Protein AF-A0A520BBH0-F1 (afdb_monomer_lite)

Secondary structure (DSSP, 8-state):
-HHHHHHHHHHHHHHTT--------EEEEEEEE-TTSSS--SEEEEEEEETTTTEEEEEEEE--SSEEEEEEEESS-EEEEEEEEPGGG-EEEEEEEE-SEEEEEEE-TT--EEEE-

Structure (mmCIF, N/CA/C/O backbone):
data_AF-A0A520BBH0-F1
#
_entry.id   AF-A0A520BBH0-F1
#
loop_
_atom_site.group_PDB
_atom_site.id
_atom_site.type_symbol
_atom_site.label_atom_id
_atom_site.label_alt_id
_atom_site.label_comp_id
_atom_site.label_asym_id
_atom_site.label_entity_id
_atom_site.label_seq_id
_atom_site.pdbx_PDB_ins_code
_atom_site.Cartn_x
_atom_site.Cartn_y
_atom_site.Cartn_z
_atom_site.occupancy
_atom_site.B_iso_or_equiv
_atom_site.auth_seq_id
_atom_site.auth_comp_id
_atom_site.auth_asym_id
_atom_site.auth_atom_id
_atom_site.pdbx_PDB_model_num
ATOM 1 N N . MET A 1 1 ? 43.631 -16.367 -43.375 1.00 53.22 1 MET A N 1
ATOM 2 C CA . MET A 1 1 ? 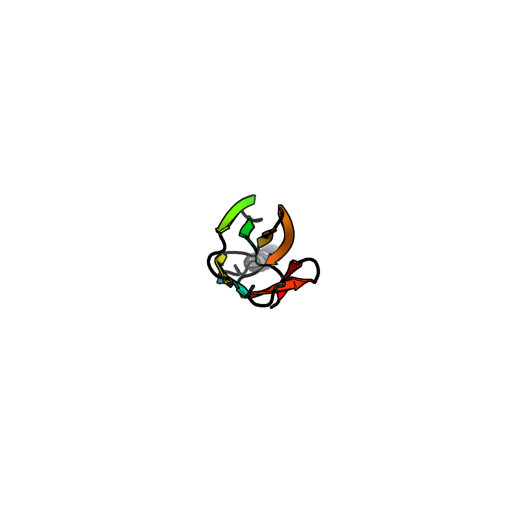42.667 -15.239 -43.377 1.00 53.22 1 MET A CA 1
ATOM 3 C C . MET A 1 1 ? 41.199 -15.639 -43.180 1.00 53.22 1 MET A C 1
ATOM 5 O O . MET A 1 1 ? 40.530 -14.959 -42.421 1.00 53.22 1 MET A O 1
ATOM 9 N N . LYS A 1 2 ? 40.685 -16.740 -43.759 1.00 53.56 2 LYS A N 1
ATOM 10 C CA . LYS A 1 2 ? 39.252 -17.119 -43.651 1.00 53.56 2 LYS A CA 1
ATOM 11 C C . LYS A 1 2 ? 38.734 -17.474 -42.236 1.00 53.56 2 LYS A C 1
ATOM 13 O O . LYS A 1 2 ? 37.553 -17.296 -41.978 1.00 53.56 2 LYS A O 1
ATOM 18 N N . LYS A 1 3 ? 39.592 -17.936 -41.314 1.00 55.28 3 LYS A N 1
ATOM 19 C CA . LYS A 1 3 ? 39.186 -18.363 -39.953 1.00 55.28 3 LYS A CA 1
ATOM 20 C C . LYS A 1 3 ? 38.837 -17.198 -39.010 1.00 55.28 3 LYS A C 1
ATOM 22 O O . LYS A 1 3 ? 37.972 -17.349 -38.158 1.00 55.28 3 LYS A O 1
ATOM 27 N N . TYR A 1 4 ? 39.461 -16.033 -39.193 1.00 57.69 4 TYR A N 1
ATOM 28 C CA . TYR A 1 4 ? 39.227 -14.855 -38.346 1.00 57.69 4 TYR A CA 1
ATOM 29 C C . TYR A 1 4 ? 37.924 -14.119 -38.692 1.00 57.69 4 TYR A C 1
ATOM 31 O O . TYR A 1 4 ? 37.315 -13.517 -37.815 1.00 57.69 4 TYR A O 1
ATOM 39 N N . LEU A 1 5 ? 37.454 -14.231 -39.941 1.00 56.84 5 LEU A N 1
ATOM 40 C CA . LEU A 1 5 ? 36.170 -13.664 -40.375 1.00 56.84 5 LEU A CA 1
ATOM 41 C C . LEU A 1 5 ? 34.974 -14.318 -39.669 1.00 56.84 5 LEU A C 1
ATOM 43 O O . LEU A 1 5 ? 34.014 -13.637 -39.326 1.00 56.84 5 LEU A O 1
ATOM 47 N N . PHE A 1 6 ? 35.054 -15.626 -39.411 1.00 57.84 6 PHE A N 1
ATOM 48 C CA . PHE A 1 6 ? 33.993 -16.363 -38.720 1.00 57.84 6 PHE A CA 1
ATOM 49 C C . PHE A 1 6 ? 33.864 -15.941 -37.251 1.00 57.84 6 PHE A C 1
ATOM 51 O O . PHE A 1 6 ? 32.759 -15.755 -36.752 1.00 57.84 6 PHE A O 1
ATOM 58 N N . ILE A 1 7 ? 34.998 -15.723 -36.580 1.00 61.16 7 ILE A N 1
ATOM 59 C CA . ILE A 1 7 ? 35.044 -15.267 -35.184 1.00 61.16 7 ILE A CA 1
ATOM 60 C C . ILE A 1 7 ? 34.472 -13.846 -35.066 1.00 61.16 7 ILE A C 1
ATOM 62 O O . ILE A 1 7 ? 33.714 -13.564 -34.142 1.00 61.16 7 ILE A O 1
ATOM 66 N N . PHE A 1 8 ? 34.766 -12.975 -36.037 1.00 57.94 8 PHE A N 1
ATOM 67 C CA . PHE A 1 8 ? 34.242 -11.608 -36.064 1.00 57.94 8 PHE A CA 1
ATOM 68 C C . PHE A 1 8 ? 32.719 -11.563 -36.285 1.00 57.94 8 PHE A C 1
ATOM 70 O O . PHE A 1 8 ? 32.023 -10.798 -35.621 1.00 57.94 8 PHE A O 1
ATOM 77 N N . GLY A 1 9 ? 32.185 -12.425 -37.160 1.00 60.00 9 GLY A N 1
ATOM 78 C CA . GLY A 1 9 ? 30.738 -12.542 -37.389 1.00 60.00 9 GLY A CA 1
ATOM 79 C C . GLY A 1 9 ? 29.969 -13.041 -36.161 1.00 60.00 9 GLY A C 1
ATOM 80 O O . GLY A 1 9 ? 28.899 -12.523 -35.848 1.00 60.00 9 GLY A O 1
ATOM 81 N N . VAL A 1 10 ? 30.544 -13.992 -35.419 1.00 60.88 10 VAL A N 1
ATOM 82 C CA . VAL A 1 10 ? 29.958 -14.503 -34.170 1.00 60.88 10 VAL A CA 1
ATOM 83 C C . VAL A 1 10 ? 30.002 -13.440 -33.064 1.00 60.88 10 VAL A C 1
ATOM 85 O O . VAL A 1 10 ? 28.996 -13.223 -32.394 1.00 60.88 10 VAL A O 1
ATOM 88 N N . LEU A 1 11 ? 31.103 -12.695 -32.918 1.00 58.69 11 LEU A N 1
ATOM 89 C CA . LEU A 1 11 ? 31.200 -11.591 -31.950 1.00 58.69 11 LEU A CA 1
ATOM 90 C C . LEU A 1 11 ? 30.163 -10.485 -32.201 1.00 58.69 11 LEU A C 1
ATOM 92 O O . LEU A 1 11 ? 29.559 -10.010 -31.245 1.00 58.69 11 LEU A O 1
ATOM 96 N N . LEU A 1 12 ? 29.892 -10.132 -33.464 1.00 57.28 12 LEU A N 1
ATOM 97 C CA . LEU A 1 12 ? 28.865 -9.143 -33.830 1.00 57.28 12 LEU A CA 1
ATOM 98 C C . LEU A 1 12 ? 27.433 -9.609 -33.517 1.00 57.28 12 LEU A C 1
ATOM 100 O O . LEU A 1 12 ? 26.584 -8.784 -33.180 1.00 57.28 12 LEU A O 1
ATOM 104 N N . SER A 1 13 ? 27.158 -10.917 -33.572 1.00 57.94 13 SER A N 1
ATOM 105 C CA . SER A 1 13 ? 25.831 -11.451 -33.226 1.00 57.94 13 SER A CA 1
ATOM 106 C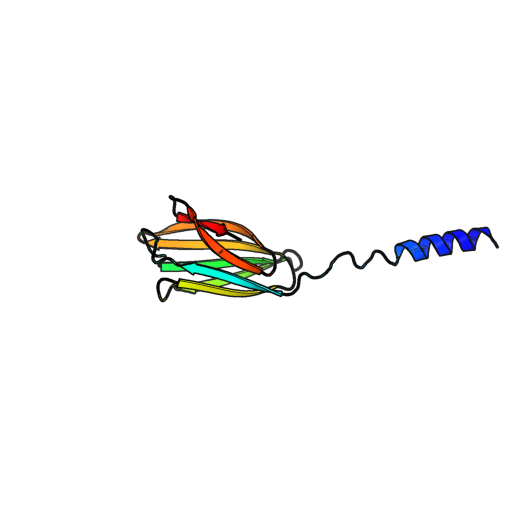 C . SER A 1 13 ? 25.483 -11.340 -31.734 1.00 57.94 13 SER A C 1
ATOM 108 O O . SER A 1 13 ? 24.302 -11.280 -31.397 1.00 57.94 13 SER A O 1
ATOM 110 N N . PHE A 1 14 ? 26.478 -11.205 -30.848 1.00 55.38 14 PHE A N 1
ATOM 111 C CA . PHE A 1 14 ? 26.255 -10.981 -29.412 1.00 55.38 14 PHE A CA 1
ATOM 112 C C . PHE A 1 14 ? 26.032 -9.507 -29.037 1.00 55.38 14 PHE A C 1
ATOM 114 O O . PHE A 1 14 ? 25.515 -9.230 -27.958 1.00 55.38 14 PHE A O 1
ATOM 121 N N . ILE A 1 15 ? 26.369 -8.552 -29.913 1.00 55.62 15 ILE A N 1
ATOM 122 C CA . ILE A 1 15 ? 26.231 -7.110 -29.617 1.00 55.62 15 ILE A CA 1
ATOM 123 C C . ILE A 1 15 ? 24.760 -6.661 -29.696 1.00 55.62 15 ILE A C 1
ATOM 125 O O . ILE A 1 15 ? 24.363 -5.700 -29.044 1.00 55.62 15 ILE A O 1
ATOM 129 N N . ASN A 1 16 ? 23.913 -7.398 -30.422 1.00 49.88 16 ASN A N 1
ATOM 130 C CA . ASN A 1 16 ? 22.491 -7.070 -30.583 1.00 49.88 16 ASN A CA 1
ATOM 131 C C . ASN A 1 16 ? 21.579 -7.557 -29.440 1.00 49.88 16 ASN A C 1
ATOM 133 O O . ASN A 1 16 ? 20.370 -7.350 -29.501 1.00 49.88 16 ASN A O 1
ATOM 137 N N . LEU A 1 17 ? 22.122 -8.172 -28.383 1.00 49.25 17 LEU A N 1
ATOM 138 C CA . LEU A 1 17 ? 21.339 -8.689 -27.248 1.00 49.25 17 LEU A CA 1
ATOM 139 C C . LEU A 1 17 ? 21.382 -7.802 -25.990 1.00 49.25 17 LEU A C 1
ATOM 141 O O . LEU A 1 17 ? 20.937 -8.223 -24.927 1.00 49.25 17 LEU A O 1
ATOM 145 N N . ALA A 1 18 ? 21.856 -6.557 -26.099 1.00 50.16 18 ALA A N 1
ATOM 146 C CA . ALA A 1 18 ? 21.915 -5.619 -24.972 1.00 50.16 18 ALA A CA 1
ATOM 147 C C . ALA A 1 18 ? 20.632 -4.781 -24.748 1.00 50.16 18 ALA A C 1
ATOM 149 O O . ALA A 1 18 ? 20.611 -3.945 -23.852 1.00 50.16 18 ALA A O 1
ATOM 150 N N . ASN A 1 19 ? 19.54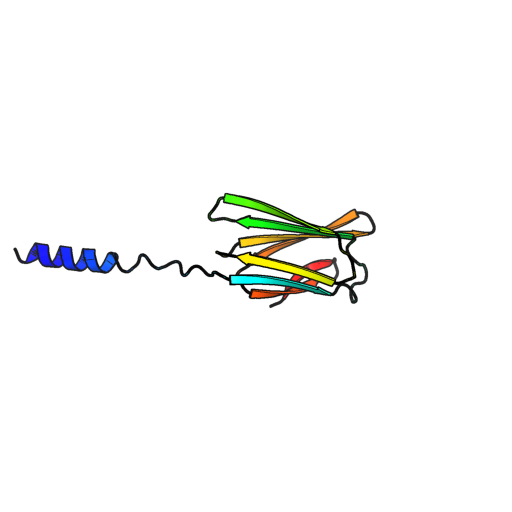6 -5.014 -25.498 1.00 46.47 19 ASN A N 1
ATOM 151 C CA . ASN A 1 19 ? 18.254 -4.321 -25.320 1.00 46.47 19 ASN A CA 1
ATOM 152 C C . ASN A 1 19 ? 17.220 -5.151 -24.529 1.00 46.47 19 ASN A C 1
ATOM 154 O O . ASN A 1 19 ? 16.023 -5.082 -24.792 1.00 46.47 19 ASN A O 1
ATOM 158 N N . ALA A 1 20 ? 17.657 -5.971 -23.568 1.00 48.38 20 ALA A N 1
ATOM 159 C CA . ALA A 1 20 ? 16.759 -6.844 -22.799 1.00 48.38 20 ALA A CA 1
ATOM 160 C C . ALA A 1 20 ? 15.957 -6.127 -21.689 1.00 48.38 20 ALA A C 1
ATOM 162 O O . ALA A 1 20 ? 15.083 -6.736 -21.078 1.00 48.38 20 ALA A O 1
ATOM 163 N N . GLN A 1 21 ? 16.211 -4.843 -21.426 1.00 49.44 21 GLN A N 1
ATOM 164 C CA . GLN A 1 21 ? 15.384 -4.030 -20.533 1.00 49.44 21 GLN A CA 1
ATOM 165 C C . GLN A 1 21 ? 14.576 -3.035 -21.360 1.00 49.44 21 GLN A C 1
ATOM 167 O O . GLN A 1 21 ? 14.969 -1.887 -21.545 1.00 49.44 21 GLN A O 1
ATOM 172 N N . ASN A 1 22 ? 13.411 -3.469 -21.839 1.00 50.81 22 ASN A N 1
ATOM 173 C CA . ASN A 1 22 ? 12.355 -2.511 -22.136 1.00 50.81 22 ASN A CA 1
ATOM 174 C C . ASN A 1 22 ? 12.002 -1.843 -20.806 1.00 50.81 22 ASN A C 1
ATOM 176 O O . ASN A 1 22 ? 11.377 -2.472 -19.951 1.00 50.81 22 ASN A O 1
ATOM 180 N N . ALA A 1 23 ? 12.460 -0.607 -20.604 1.00 55.38 23 ALA A N 1
ATOM 181 C CA . ALA A 1 23 ? 12.038 0.204 -19.476 1.00 55.38 23 ALA A CA 1
ATOM 182 C C . ALA A 1 23 ? 10.508 0.261 -19.516 1.00 55.38 23 ALA A C 1
ATOM 184 O O . ALA A 1 23 ? 9.924 0.841 -20.434 1.00 55.38 23 ALA A O 1
ATOM 185 N N . ILE A 1 24 ? 9.855 -0.404 -18.561 1.00 60.25 24 ILE A N 1
ATOM 186 C CA . ILE A 1 24 ? 8.411 -0.302 -18.371 1.00 60.25 24 ILE A CA 1
ATOM 187 C C . ILE A 1 24 ? 8.216 1.059 -17.709 1.00 60.25 24 ILE A C 1
ATOM 189 O O . ILE A 1 24 ? 8.092 1.166 -16.493 1.00 60.25 24 ILE A O 1
ATOM 193 N N . ALA A 1 25 ? 8.342 2.108 -18.517 1.00 68.44 25 ALA A N 1
ATOM 194 C CA . ALA A 1 25 ? 8.159 3.480 -18.104 1.00 68.44 25 ALA A CA 1
ATOM 195 C C . ALA A 1 25 ? 6.676 3.818 -18.238 1.00 68.44 25 ALA A C 1
ATOM 197 O O . ALA A 1 25 ? 6.072 3.615 -19.293 1.00 68.44 25 ALA A O 1
ATOM 198 N N . GLY A 1 26 ? 6.076 4.319 -17.167 1.00 85.19 26 GLY A N 1
ATOM 199 C CA . GLY A 1 26 ? 4.688 4.744 -17.180 1.00 85.19 26 GLY A CA 1
ATOM 200 C C . GLY A 1 26 ? 4.163 5.097 -15.800 1.00 85.19 26 GLY A C 1
ATOM 201 O O . GLY A 1 26 ? 4.865 5.046 -14.792 1.00 85.19 26 GLY A O 1
ATOM 202 N N . LYS A 1 27 ? 2.874 5.415 -15.754 1.00 89.06 27 LYS A N 1
ATOM 203 C CA . LYS A 1 27 ? 2.216 5.897 -14.547 1.00 89.06 27 LYS A CA 1
ATOM 204 C C . LYS A 1 27 ? 1.629 4.752 -13.727 1.00 89.06 27 LYS A C 1
ATOM 206 O O . LYS A 1 27 ? 0.861 3.941 -14.243 1.00 89.06 27 LYS A O 1
ATOM 211 N N . LEU A 1 28 ? 1.947 4.721 -12.439 1.00 90.19 28 LEU A N 1
ATOM 212 C CA . LEU A 1 28 ? 1.226 3.952 -11.433 1.00 90.19 28 LEU A CA 1
ATOM 213 C C . LEU A 1 28 ? 0.064 4.786 -10.898 1.00 90.19 28 LEU A C 1
ATOM 215 O O . LEU A 1 28 ? 0.264 5.922 -10.468 1.00 90.19 28 LEU A O 1
ATOM 219 N N . VAL A 1 29 ? -1.130 4.202 -10.892 1.00 90.75 29 VAL A N 1
ATOM 220 C CA . VAL A 1 29 ? -2.321 4.749 -10.241 1.00 90.75 29 VAL A CA 1
ATOM 221 C C . VAL A 1 29 ? -2.879 3.686 -9.306 1.00 90.75 29 VAL A C 1
ATOM 223 O O . VAL A 1 29 ? -3.207 2.589 -9.752 1.00 90.75 29 VAL A O 1
ATOM 226 N N . LEU A 1 30 ? -2.993 4.018 -8.025 1.00 91.25 30 LEU A N 1
ATOM 227 C CA . LEU A 1 30 ? -3.615 3.177 -7.010 1.00 91.25 30 LEU A CA 1
ATOM 228 C C . LEU A 1 30 ? -4.853 3.878 -6.480 1.00 91.25 30 LEU A C 1
ATOM 230 O O . LEU A 1 30 ? -4.777 5.047 -6.095 1.00 91.25 30 LEU A O 1
ATOM 234 N N . LYS A 1 31 ? -5.971 3.160 -6.430 1.00 91.50 31 LYS A N 1
ATOM 235 C CA . LYS A 1 31 ? -7.234 3.692 -5.923 1.00 91.50 31 LYS A CA 1
ATOM 236 C C . LYS A 1 31 ? -7.852 2.772 -4.898 1.00 91.50 31 LYS A C 1
ATOM 238 O O . LYS A 1 31 ? -7.704 1.563 -4.975 1.00 91.50 31 LYS A O 1
ATOM 243 N N . SER A 1 32 ? -8.551 3.355 -3.939 1.00 90.06 32 SER A N 1
ATOM 244 C CA . SER A 1 32 ? -9.405 2.616 -3.020 1.00 90.06 32 SER A CA 1
ATOM 245 C C . SER A 1 32 ? -10.597 3.470 -2.637 1.00 90.06 32 SER A C 1
ATOM 247 O O . SER A 1 32 ? -10.439 4.663 -2.379 1.00 90.06 32 SER A O 1
ATOM 249 N N . ASP A 1 33 ? -11.762 2.844 -2.527 1.00 88.38 33 ASP A N 1
ATOM 250 C CA . ASP A 1 33 ? -12.903 3.418 -1.824 1.00 88.38 33 ASP A CA 1
ATOM 251 C C . ASP A 1 33 ? -13.045 2.726 -0.462 1.00 88.38 33 ASP A C 1
ATOM 253 O O . ASP A 1 33 ? -13.136 1.503 -0.373 1.00 88.38 33 ASP A O 1
ATOM 257 N N . PHE A 1 34 ? -13.004 3.511 0.609 1.00 87.56 34 PHE A N 1
ATOM 258 C CA . PHE A 1 34 ? -13.166 3.052 1.985 1.00 87.56 34 PHE A CA 1
ATOM 259 C C . PHE A 1 34 ? -14.621 3.129 2.457 1.00 87.56 34 PHE A C 1
ATOM 261 O O . PHE A 1 34 ? -14.907 2.743 3.588 1.00 87.56 34 PHE A O 1
ATOM 268 N N . SER A 1 35 ? -15.542 3.635 1.630 1.00 86.06 35 SER A N 1
ATOM 269 C CA . SER A 1 35 ? -16.959 3.801 1.976 1.00 86.06 35 SER A CA 1
ATOM 270 C C . SER A 1 35 ? -17.636 2.484 2.364 1.00 86.06 35 SER A C 1
ATOM 272 O O . SER A 1 35 ? -18.499 2.470 3.240 1.00 86.06 35 SER A O 1
ATOM 274 N N . SER A 1 36 ? -17.209 1.374 1.760 1.00 82.94 36 SER A N 1
ATOM 275 C CA . SER A 1 36 ? -17.736 0.033 2.016 1.00 82.94 36 SER A CA 1
ATOM 276 C C . SER A 1 36 ? -17.024 -0.715 3.147 1.00 82.94 36 SER A C 1
ATOM 278 O O . SER A 1 36 ? -17.388 -1.853 3.440 1.00 82.94 36 SER A O 1
ATOM 280 N N . LEU A 1 37 ? -15.985 -0.133 3.758 1.00 86.44 37 LEU A N 1
ATOM 281 C CA . LEU A 1 37 ? -15.240 -0.784 4.833 1.00 86.44 37 LEU A CA 1
ATOM 282 C C . LEU A 1 37 ? -15.929 -0.583 6.189 1.00 86.44 37 LEU A C 1
ATOM 284 O O . LEU A 1 37 ? -16.485 0.484 6.450 1.00 86.44 37 LEU A O 1
ATOM 288 N N . PRO A 1 38 ? -15.834 -1.567 7.103 1.00 85.00 38 PRO A N 1
ATOM 289 C CA . PRO A 1 38 ? -16.399 -1.443 8.449 1.00 85.00 38 PRO A CA 1
ATOM 290 C C . PRO A 1 38 ? -15.729 -0.331 9.269 1.00 85.00 38 PRO A C 1
ATOM 292 O O . PRO A 1 38 ? -16.317 0.182 10.219 1.00 85.00 38 PRO A O 1
ATOM 295 N N . GLN A 1 39 ? -14.501 0.046 8.908 1.00 86.94 39 GLN A N 1
ATOM 296 C CA . GLN A 1 39 ? -13.796 1.184 9.476 1.00 86.94 39 GLN A CA 1
ATOM 297 C C . GLN A 1 39 ? -12.951 1.888 8.419 1.00 86.94 39 GLN A C 1
ATOM 299 O O . GLN A 1 39 ? -12.451 1.252 7.495 1.00 86.94 39 GLN A O 1
ATOM 304 N N . GLN A 1 40 ? -12.778 3.200 8.580 1.00 87.38 40 GLN A N 1
ATOM 305 C CA . GLN A 1 40 ? -11.955 4.016 7.690 1.00 87.38 40 GLN A CA 1
ATOM 306 C C . GLN A 1 40 ? -10.541 4.179 8.261 1.00 87.38 40 GLN A C 1
ATOM 308 O O . GLN A 1 40 ? -10.393 4.334 9.481 1.00 87.38 40 GLN A O 1
ATOM 313 N N . PRO A 1 41 ? -9.504 4.170 7.409 1.00 87.44 41 PRO A N 1
ATOM 314 C CA . PRO A 1 41 ? -8.155 4.461 7.853 1.00 87.44 41 PRO A CA 1
ATOM 315 C C . PRO A 1 41 ? -8.009 5.948 8.207 1.00 87.44 41 PRO A C 1
ATOM 317 O O . PRO A 1 41 ? -8.619 6.830 7.604 1.00 87.44 41 PRO A O 1
ATOM 320 N N . LEU A 1 42 ? -7.191 6.228 9.218 1.00 86.94 42 LEU A N 1
ATOM 321 C CA . LEU A 1 42 ? -6.833 7.576 9.665 1.00 86.94 42 LEU A CA 1
ATOM 322 C C . LEU A 1 42 ? -5.645 8.135 8.873 1.00 86.94 42 LEU A C 1
ATOM 324 O O . LEU A 1 42 ? -5.484 9.349 8.732 1.00 86.94 42 LEU A O 1
ATOM 328 N N . LYS A 1 43 ? -4.766 7.243 8.417 1.00 86.56 43 LYS A N 1
ATOM 329 C CA . LYS A 1 43 ? -3.511 7.576 7.753 1.00 86.56 43 LYS A CA 1
ATOM 330 C C . LYS A 1 43 ? -3.067 6.405 6.891 1.00 86.56 43 LYS A C 1
ATOM 332 O O . LYS A 1 43 ? -3.081 5.266 7.356 1.00 86.56 43 LYS A O 1
ATOM 337 N N . ASP A 1 44 ? -2.538 6.736 5.723 1.00 86.12 44 ASP A N 1
ATOM 338 C CA . ASP A 1 44 ? -2.009 5.772 4.771 1.00 86.12 44 ASP A CA 1
ATOM 339 C C . ASP A 1 44 ? -0.533 6.098 4.523 1.00 86.12 44 ASP A C 1
ATOM 341 O O . ASP A 1 44 ? -0.144 7.255 4.323 1.00 86.12 44 ASP A O 1
ATOM 345 N N . ILE A 1 45 ? 0.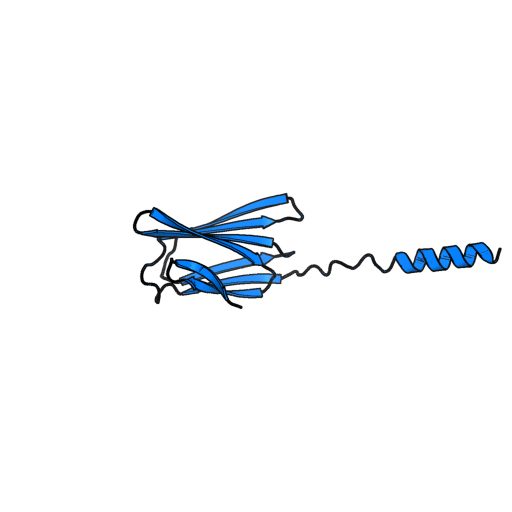326 5.086 4.566 1.00 85.44 45 ILE A N 1
ATOM 346 C CA . ILE A 1 45 ? 1.749 5.233 4.266 1.00 85.44 45 ILE A CA 1
ATOM 347 C C . ILE A 1 45 ? 2.099 4.313 3.110 1.00 85.44 45 ILE A C 1
ATOM 349 O O . ILE A 1 45 ? 1.828 3.117 3.129 1.00 85.44 45 ILE A O 1
ATOM 353 N N . ILE A 1 46 ? 2.756 4.890 2.114 1.00 85.44 46 ILE A N 1
ATOM 354 C CA . ILE A 1 46 ? 3.192 4.199 0.914 1.00 85.44 46 ILE A CA 1
ATOM 355 C C . ILE A 1 46 ? 4.711 4.193 0.933 1.00 85.44 46 ILE A C 1
ATOM 357 O O . ILE A 1 46 ? 5.365 5.225 0.787 1.00 85.44 46 ILE A O 1
ATOM 361 N N . LYS A 1 47 ? 5.297 3.018 1.119 1.00 86.31 47 LYS A N 1
ATOM 362 C CA . LYS A 1 47 ? 6.746 2.834 1.080 1.00 86.31 47 LYS A CA 1
ATOM 363 C C . LYS A 1 47 ? 7.096 2.180 -0.239 1.00 86.31 47 LYS A C 1
ATOM 365 O O . LYS A 1 47 ? 6.652 1.079 -0.537 1.00 86.31 47 LYS A O 1
ATOM 370 N N . SER A 1 48 ? 7.907 2.859 -1.028 1.00 81.44 48 SER A N 1
ATOM 371 C CA . SER A 1 48 ? 8.442 2.332 -2.277 1.00 81.44 48 SER A CA 1
ATOM 372 C C . SER A 1 48 ? 9.928 2.060 -2.114 1.00 81.44 48 SER A C 1
ATOM 374 O O . SER A 1 48 ? 10.665 2.906 -1.605 1.00 81.44 48 SER A O 1
ATOM 376 N N . TYR A 1 49 ? 10.360 0.877 -2.536 1.00 75.31 49 TYR A N 1
ATOM 377 C CA . TYR A 1 49 ? 11.769 0.528 -2.600 1.00 75.31 49 TYR A CA 1
ATOM 378 C C . TYR A 1 49 ? 12.157 0.275 -4.051 1.00 75.31 49 TYR A C 1
ATOM 380 O O . TYR A 1 49 ? 11.694 -0.686 -4.671 1.00 75.31 49 TYR A O 1
ATOM 388 N N . ASP A 1 50 ? 12.979 1.177 -4.575 1.00 66.88 50 ASP A N 1
ATOM 389 C CA . ASP A 1 50 ? 13.573 1.079 -5.899 1.00 66.88 50 ASP A CA 1
ATOM 390 C C . ASP A 1 50 ? 14.802 0.168 -5.807 1.00 66.88 50 ASP A C 1
ATOM 392 O O . ASP A 1 50 ? 15.770 0.467 -5.098 1.00 66.88 50 ASP A O 1
ATOM 396 N N . LEU A 1 51 ? 14.733 -0.968 -6.501 1.00 64.62 51 LEU A N 1
ATOM 397 C CA . LEU A 1 51 ? 15.794 -1.969 -6.496 1.00 64.62 51 LEU A CA 1
ATOM 398 C C . LEU A 1 51 ? 16.981 -1.582 -7.378 1.00 64.62 51 LEU A C 1
ATOM 400 O O . LEU A 1 51 ? 18.096 -1.991 -7.066 1.00 64.62 51 LEU A O 1
ATOM 404 N N . ALA A 1 52 ? 16.778 -0.804 -8.441 1.00 64.19 52 ALA A N 1
ATOM 405 C CA . ALA A 1 52 ? 17.867 -0.417 -9.330 1.00 64.19 52 ALA A CA 1
ATOM 406 C C . ALA A 1 52 ? 18.735 0.673 -8.709 1.00 64.19 52 ALA A C 1
ATOM 408 O O . ALA A 1 52 ? 19.954 0.671 -8.867 1.00 64.19 52 ALA A O 1
ATOM 409 N N . ARG A 1 53 ? 18.116 1.585 -7.954 1.00 64.38 53 ARG A N 1
ATOM 410 C CA . ARG A 1 53 ? 18.826 2.676 -7.270 1.00 64.38 53 ARG A CA 1
ATOM 411 C C . ARG A 1 53 ? 19.174 2.365 -5.818 1.00 64.38 53 ARG A C 1
ATOM 413 O O . ARG A 1 53 ? 19.768 3.214 -5.157 1.00 64.38 53 ARG A O 1
ATOM 420 N N . LEU A 1 54 ? 18.782 1.188 -5.313 1.00 65.62 54 LEU A N 1
ATOM 421 C CA . LEU A 1 54 ? 18.898 0.788 -3.901 1.00 65.62 54 LEU A CA 1
ATOM 422 C C . LEU A 1 54 ? 18.379 1.876 -2.945 1.00 65.62 54 LEU A C 1
ATOM 424 O O . LEU A 1 54 ? 18.923 2.099 -1.863 1.00 65.62 54 LEU A O 1
ATOM 428 N N . SER A 1 55 ? 17.329 2.584 -3.364 1.00 67.25 55 SER A N 1
ATOM 429 C CA . SER A 1 55 ? 16.838 3.778 -2.681 1.00 67.25 55 SER A CA 1
ATOM 430 C C . SER A 1 55 ? 15.404 3.571 -2.201 1.00 67.25 55 SER A C 1
ATOM 432 O O . SER A 1 55 ? 14.528 3.118 -2.940 1.00 67.25 55 SER A O 1
ATOM 434 N N . GLY A 1 56 ? 15.165 3.877 -0.926 1.00 70.81 56 GLY A N 1
ATOM 435 C CA . GLY A 1 56 ? 13.838 3.832 -0.322 1.00 70.81 56 GLY A CA 1
ATOM 436 C C . GLY A 1 56 ? 13.201 5.215 -0.329 1.00 70.81 56 GLY A C 1
ATOM 437 O O . GLY A 1 56 ? 13.793 6.170 0.169 1.00 70.81 56 GLY A O 1
ATOM 438 N N . LYS A 1 57 ? 11.976 5.324 -0.844 1.00 79.38 57 LYS A N 1
ATOM 439 C CA . LYS A 1 57 ? 11.159 6.538 -0.748 1.00 79.38 57 LYS A CA 1
ATOM 440 C C . LYS A 1 57 ? 9.859 6.219 -0.025 1.00 79.38 57 LYS A C 1
ATOM 442 O O . LYS A 1 57 ? 9.146 5.295 -0.411 1.00 79.38 57 LYS A O 1
ATOM 447 N N . THR A 1 58 ? 9.554 6.999 1.006 1.00 80.19 58 THR A N 1
ATOM 448 C CA . THR A 1 58 ? 8.299 6.897 1.756 1.00 80.19 58 THR A CA 1
ATOM 449 C C . THR A 1 58 ? 7.443 8.115 1.461 1.00 80.19 58 THR A C 1
ATOM 451 O O . THR A 1 58 ? 7.852 9.237 1.744 1.00 80.19 58 THR A O 1
ATOM 454 N N . ASP A 1 59 ? 6.257 7.875 0.922 1.00 77.50 59 ASP A N 1
ATOM 455 C CA . ASP A 1 59 ? 5.204 8.864 0.758 1.00 77.50 59 ASP A CA 1
ATOM 456 C C . ASP A 1 59 ? 4.168 8.638 1.874 1.00 77.50 59 ASP A C 1
ATOM 458 O O . ASP A 1 59 ? 3.861 7.507 2.251 1.00 77.50 59 ASP A O 1
ATOM 462 N N . THR A 1 60 ? 3.655 9.711 2.470 1.00 76.56 60 THR A N 1
ATOM 463 C CA . THR A 1 60 ? 2.635 9.635 3.526 1.00 76.56 60 THR A CA 1
ATOM 464 C C . THR A 1 60 ? 1.430 10.454 3.108 1.00 76.56 60 THR A C 1
ATOM 466 O O . THR A 1 60 ? 1.574 11.629 2.777 1.00 76.56 60 THR A O 1
ATOM 469 N N . ALA A 1 61 ? 0.250 9.847 3.175 1.00 72.50 61 ALA A N 1
ATOM 470 C CA . ALA A 1 61 ? -1.019 10.504 2.926 1.00 72.50 61 ALA A CA 1
ATOM 471 C C 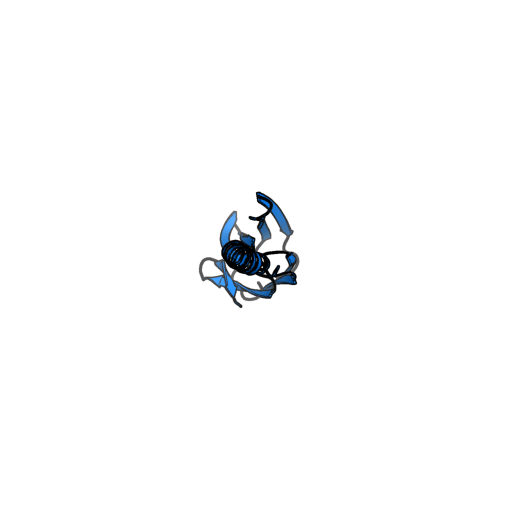. ALA A 1 61 ? -1.874 10.473 4.200 1.00 72.50 61 ALA A C 1
ATOM 473 O O . ALA A 1 61 ? -1.996 9.455 4.879 1.00 72.50 61 ALA A O 1
ATOM 474 N N . ILE A 1 62 ? -2.462 11.615 4.549 1.00 71.44 62 ILE A N 1
ATOM 475 C CA . ILE A 1 62 ? -3.509 11.669 5.573 1.00 71.44 62 ILE A CA 1
ATOM 476 C C . ILE A 1 62 ? -4.834 11.538 4.836 1.00 71.44 62 ILE A C 1
ATOM 478 O O . ILE A 1 62 ? -5.091 12.311 3.910 1.00 71.44 62 ILE A O 1
ATOM 482 N N . VAL A 1 63 ? -5.657 10.579 5.252 1.00 69.50 63 VAL A N 1
ATOM 483 C CA . VAL A 1 63 ? -6.940 10.301 4.608 1.00 69.50 63 VAL A CA 1
ATOM 484 C C . VAL A 1 63 ? -7.874 11.475 4.867 1.00 69.50 63 VAL A C 1
ATOM 486 O O . VAL A 1 63 ? -8.253 11.763 6.003 1.00 69.50 63 VAL A O 1
ATOM 489 N N . LYS A 1 64 ? -8.206 12.196 3.798 1.00 64.81 64 LYS A N 1
ATOM 490 C CA . LYS A 1 64 ? -9.203 13.263 3.795 1.00 64.81 64 LYS A CA 1
ATOM 491 C C . LYS A 1 64 ? -10.249 12.858 2.777 1.00 64.81 64 LYS A C 1
ATOM 493 O O . LYS A 1 64 ? -9.979 12.919 1.582 1.00 64.81 64 LYS A O 1
ATOM 498 N N . ASN A 1 65 ? -11.420 12.472 3.271 1.00 67.06 65 ASN A N 1
ATOM 499 C CA . ASN A 1 65 ? -12.504 11.845 2.513 1.00 67.06 65 ASN A CA 1
ATOM 500 C C . ASN A 1 65 ? -12.200 10.367 2.256 1.00 67.06 65 ASN A C 1
ATOM 502 O O . ASN A 1 65 ? -11.050 9.992 2.067 1.00 67.06 65 ASN A O 1
ATOM 506 N N . SER A 1 66 ? -13.232 9.529 2.301 1.00 80.69 66 SER A N 1
ATOM 507 C CA . SER A 1 66 ? -13.168 8.060 2.324 1.00 80.69 66 SER A CA 1
ATOM 508 C C . SER A 1 66 ? -12.616 7.416 1.042 1.00 80.69 66 SER A C 1
ATOM 510 O O . SER A 1 66 ? -12.943 6.278 0.747 1.00 80.69 66 SER A O 1
ATOM 512 N N . ILE A 1 67 ? -11.809 8.133 0.263 1.00 83.50 67 ILE A N 1
ATOM 513 C CA . ILE A 1 67 ? -11.239 7.715 -1.008 1.00 83.50 67 ILE A CA 1
ATOM 514 C C . ILE A 1 67 ? -9.728 7.912 -0.935 1.00 83.50 67 ILE A C 1
ATOM 516 O O . ILE A 1 67 ? -9.237 9.000 -0.633 1.00 83.50 67 ILE A O 1
ATOM 520 N N . PHE A 1 68 ? -8.995 6.868 -1.292 1.00 86.94 68 PHE A N 1
ATOM 521 C CA . PHE A 1 68 ? -7.561 6.918 -1.517 1.00 86.94 68 PHE A CA 1
ATOM 522 C C . PHE A 1 68 ? -7.278 6.969 -3.016 1.00 86.94 68 PHE A C 1
ATOM 524 O O . PHE A 1 68 ? -7.794 6.161 -3.787 1.00 86.94 68 PHE A O 1
ATOM 531 N N . ASN A 1 69 ? -6.443 7.922 -3.428 1.00 88.50 69 ASN A N 1
ATOM 532 C CA . ASN A 1 69 ? -5.893 7.990 -4.775 1.00 88.50 69 ASN A CA 1
ATOM 533 C C . ASN A 1 69 ? -4.411 8.348 -4.680 1.00 88.50 69 ASN A C 1
ATOM 535 O O . ASN A 1 69 ? -4.051 9.373 -4.100 1.00 88.50 69 ASN A O 1
ATOM 539 N N . TYR A 1 70 ? -3.564 7.518 -5.271 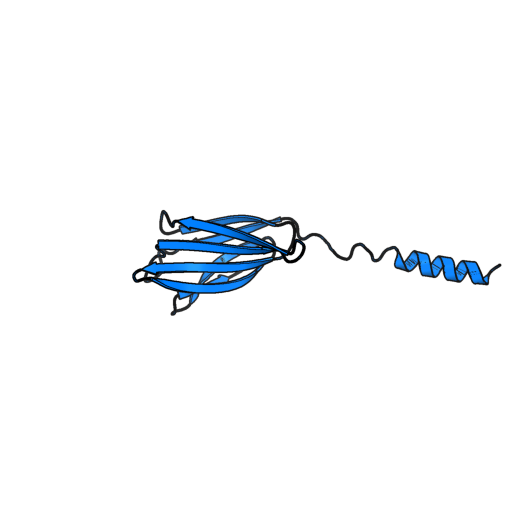1.00 87.75 70 TYR A N 1
ATOM 540 C CA . TYR A 1 70 ? -2.129 7.738 -5.342 1.00 87.75 70 TYR A CA 1
ATOM 541 C C . TYR A 1 70 ? -1.644 7.577 -6.772 1.00 87.75 70 TYR A C 1
ATOM 543 O O . TYR A 1 70 ? -1.985 6.612 -7.453 1.00 87.75 70 TYR A O 1
ATOM 551 N N . GLU A 1 71 ? -0.816 8.518 -7.212 1.00 89.81 71 GLU A N 1
ATOM 552 C CA . GLU A 1 71 ? -0.300 8.559 -8.571 1.00 89.81 71 GLU A CA 1
ATOM 553 C C . GLU A 1 71 ? 1.200 8.837 -8.555 1.00 89.81 71 GLU A C 1
ATOM 555 O O . GLU A 1 71 ? 1.661 9.766 -7.888 1.00 89.81 71 GLU A O 1
ATOM 560 N N . LYS A 1 72 ? 1.971 8.036 -9.294 1.00 87.56 72 LYS A N 1
ATOM 561 C CA . LYS A 1 72 ? 3.424 8.195 -9.391 1.00 87.56 72 LYS A CA 1
ATOM 562 C C . LYS A 1 72 ? 3.945 7.700 -10.732 1.00 87.56 72 LYS A C 1
ATOM 564 O O . LYS A 1 72 ? 3.548 6.641 -11.201 1.00 87.56 72 LYS A O 1
ATOM 569 N N . GLU A 1 73 ? 4.868 8.449 -11.321 1.00 88.94 73 GLU A N 1
ATOM 570 C CA . GLU A 1 73 ? 5.629 7.985 -12.482 1.00 88.94 73 GLU A CA 1
ATOM 571 C C . GLU A 1 73 ? 6.650 6.930 -12.052 1.00 88.94 73 GLU A C 1
ATOM 573 O O . GLU A 1 73 ? 7.399 7.128 -11.089 1.00 88.94 73 GLU A O 1
ATOM 578 N N . LEU A 1 74 ? 6.672 5.811 -12.768 1.00 85.88 74 LEU A N 1
ATOM 579 C CA . LEU A 1 74 ? 7.600 4.709 -12.574 1.00 85.88 74 LEU A CA 1
ATOM 580 C C . LEU A 1 74 ? 8.433 4.533 -13.839 1.00 85.88 74 LEU A C 1
ATOM 582 O O . LEU A 1 74 ? 7.893 4.363 -14.927 1.00 85.88 74 LEU A O 1
ATOM 586 N N . SER A 1 75 ? 9.754 4.552 -13.692 1.00 82.00 75 SER A N 1
ATOM 587 C CA . SER A 1 75 ? 10.690 4.174 -14.757 1.00 82.00 75 SER A CA 1
ATOM 588 C C . SER A 1 75 ? 10.913 2.663 -14.833 1.00 82.00 75 SER A C 1
ATOM 590 O O . SER A 1 75 ? 11.406 2.166 -15.843 1.00 82.00 75 SER A O 1
ATOM 592 N N . GLU A 1 76 ? 10.575 1.948 -13.759 1.00 81.06 76 GLU A N 1
ATOM 593 C CA . GLU A 1 76 ? 10.791 0.516 -13.602 1.00 81.06 76 GLU A CA 1
ATOM 594 C C . GLU A 1 76 ? 9.852 -0.090 -12.545 1.00 81.06 76 GLU A C 1
ATOM 596 O O . GLU A 1 76 ? 9.288 0.642 -11.721 1.00 81.06 76 GLU A O 1
ATOM 601 N N . PRO A 1 77 ? 9.671 -1.424 -12.552 1.00 85.00 77 PRO A N 1
ATOM 602 C CA . PRO A 1 77 ? 8.961 -2.131 -11.493 1.00 85.00 77 PRO A CA 1
ATOM 603 C C . PRO A 1 77 ? 9.580 -1.900 -10.112 1.00 85.00 77 PRO A C 1
ATOM 605 O O . PRO A 1 77 ? 10.800 -1.826 -9.975 1.00 85.00 77 PRO A O 1
ATOM 608 N N . LEU A 1 78 ? 8.751 -1.861 -9.069 1.00 86.81 78 LEU A N 1
ATOM 609 C CA . LEU A 1 78 ? 9.236 -1.695 -7.699 1.00 86.81 78 LEU A CA 1
ATOM 610 C C . LEU A 1 78 ? 8.491 -2.558 -6.687 1.00 86.81 78 LEU A C 1
ATOM 612 O O . LEU A 1 78 ? 7.375 -3.025 -6.921 1.00 86.81 78 LEU A O 1
ATOM 616 N N . ASN A 1 79 ? 9.118 -2.722 -5.522 1.00 88.00 79 ASN A N 1
ATOM 617 C CA . ASN A 1 79 ? 8.465 -3.281 -4.350 1.00 88.00 79 ASN A CA 1
ATOM 618 C C . ASN A 1 79 ? 7.759 -2.164 -3.584 1.00 88.00 79 ASN A C 1
ATOM 620 O O . ASN A 1 79 ? 8.405 -1.265 -3.037 1.00 88.00 79 ASN A O 1
ATOM 624 N N . LEU A 1 80 ? 6.435 -2.246 -3.530 1.00 90.00 80 LEU A N 1
ATOM 625 C CA . LEU A 1 80 ? 5.586 -1.312 -2.811 1.00 90.00 80 LEU A CA 1
ATOM 626 C C . LEU A 1 80 ? 5.078 -1.960 -1.527 1.00 90.00 80 LEU A C 1
ATOM 628 O O . LEU A 1 80 ? 4.572 -3.075 -1.561 1.00 90.00 80 LEU A O 1
ATOM 632 N N . THR A 1 81 ? 5.159 -1.253 -0.410 1.00 91.44 81 THR A N 1
ATOM 633 C CA . THR A 1 81 ? 4.460 -1.595 0.827 1.00 91.44 81 THR A CA 1
ATOM 634 C C . THR A 1 81 ? 3.406 -0.534 1.103 1.00 91.44 81 THR A C 1
ATOM 636 O O . THR A 1 81 ? 3.708 0.661 1.089 1.00 91.44 81 THR A O 1
ATOM 639 N N . LEU A 1 82 ? 2.179 -0.981 1.349 1.00 92.12 82 LEU A N 1
ATOM 640 C CA . LEU A 1 82 ? 1.067 -0.136 1.764 1.00 92.12 82 LEU A CA 1
ATOM 641 C C . LEU A 1 82 ? 0.773 -0.412 3.233 1.00 92.12 82 LEU A C 1
ATOM 643 O O . LEU A 1 82 ? 0.439 -1.546 3.569 1.00 92.12 82 LEU A O 1
ATOM 647 N N . ASP A 1 83 ? 0.881 0.611 4.073 1.00 91.62 83 ASP A N 1
ATOM 648 C CA . ASP A 1 83 ? 0.507 0.549 5.482 1.00 91.62 83 ASP A CA 1
ATOM 649 C C . ASP A 1 83 ? -0.735 1.412 5.713 1.00 91.62 83 ASP A C 1
ATOM 651 O O . ASP A 1 83 ? -0.727 2.609 5.416 1.00 91.62 83 ASP A O 1
ATOM 655 N N . PHE A 1 84 ? -1.774 0.822 6.296 1.00 90.81 84 PHE A N 1
ATOM 656 C CA . PHE A 1 84 ? -3.000 1.515 6.680 1.00 90.81 84 PHE A CA 1
ATOM 657 C C . PHE A 1 84 ? -3.107 1.557 8.198 1.00 90.81 84 PHE A C 1
ATOM 659 O O . PHE A 1 84 ? -2.972 0.537 8.878 1.00 90.81 84 PHE A O 1
ATOM 666 N N . TYR A 1 85 ? -3.334 2.754 8.729 1.00 91.25 85 TYR A N 1
ATOM 667 C CA . TYR A 1 85 ? -3.501 2.997 10.156 1.00 91.25 85 TYR A CA 1
ATOM 668 C C . TYR A 1 85 ? -4.980 3.161 10.453 1.00 91.25 85 TYR A C 1
ATOM 670 O O . TYR A 1 85 ? -5.609 4.114 9.997 1.00 91.25 85 TYR A O 1
ATOM 678 N N . TRP A 1 86 ? -5.522 2.261 11.255 1.00 89.69 86 TRP A N 1
ATOM 679 C CA . TRP A 1 86 ? -6.933 2.242 11.608 1.00 89.69 86 TRP A CA 1
ATOM 680 C C . TRP A 1 86 ? -7.177 2.933 12.947 1.00 89.69 86 TRP A C 1
ATOM 682 O O . TRP A 1 86 ? -6.250 3.317 13.675 1.00 89.69 86 TRP A O 1
ATOM 692 N N . LYS A 1 87 ? -8.457 3.077 13.291 1.00 84.00 87 LYS A N 1
ATOM 693 C CA . LYS A 1 87 ? -8.862 3.457 14.642 1.00 84.00 87 LYS A CA 1
ATOM 694 C C . LYS A 1 87 ? -8.282 2.446 15.650 1.00 84.00 87 LYS A C 1
ATOM 696 O O . LYS A 1 87 ? -8.040 1.290 15.319 1.00 84.00 87 LYS A O 1
ATOM 701 N N . ASP A 1 88 ? -7.974 2.912 16.858 1.00 84.69 88 ASP A N 1
ATOM 702 C CA . ASP A 1 88 ? -7.395 2.100 17.944 1.00 84.69 88 ASP A CA 1
ATOM 703 C C . ASP A 1 88 ? -5.970 1.561 17.696 1.00 84.69 88 ASP A C 1
ATOM 705 O O . ASP A 1 88 ? -5.540 0.584 18.303 1.00 84.69 88 ASP A O 1
ATOM 709 N N . LYS A 1 89 ? -5.185 2.261 16.862 1.00 71.31 89 LYS A N 1
ATOM 710 C CA . LYS A 1 89 ? -3.756 1.989 16.584 1.00 71.31 89 LYS A CA 1
ATOM 711 C C . LYS A 1 89 ? -3.469 0.637 15.915 1.00 71.31 89 LYS A C 1
ATOM 713 O O . LYS A 1 89 ? -2.314 0.211 15.894 1.00 71.31 89 LYS A O 1
ATOM 718 N N . ILE A 1 90 ? -4.473 -0.013 15.333 1.00 86.25 90 ILE A N 1
ATOM 719 C CA . ILE A 1 90 ? -4.256 -1.200 14.502 1.00 86.25 90 ILE A CA 1
ATOM 720 C C . ILE A 1 90 ? -3.578 -0.754 13.203 1.00 86.25 90 ILE A C 1
ATOM 722 O O . ILE A 1 90 ? -3.979 0.240 12.595 1.00 86.25 90 ILE A O 1
ATOM 726 N N . ILE A 1 91 ? -2.541 -1.477 12.785 1.00 91.50 91 ILE A N 1
ATOM 727 C CA . ILE A 1 91 ? -1.848 -1.259 11.514 1.00 91.50 91 ILE A CA 1
ATOM 728 C C . ILE A 1 91 ? -1.989 -2.534 10.699 1.00 91.50 91 ILE A C 1
ATOM 730 O O . ILE A 1 91 ? -1.657 -3.611 11.191 1.00 91.50 91 ILE A O 1
ATOM 734 N N . THR A 1 92 ? -2.439 -2.405 9.455 1.00 93.25 92 THR A N 1
ATOM 735 C CA . THR A 1 92 ? -2.368 -3.494 8.478 1.00 93.25 92 THR A CA 1
ATOM 736 C C . THR A 1 92 ? -1.413 -3.111 7.360 1.00 93.25 92 THR A C 1
ATOM 738 O O . THR A 1 92 ? -1.292 -1.940 6.998 1.00 93.25 92 THR A O 1
ATOM 741 N N . SER A 1 93 ? -0.674 -4.095 6.852 1.00 93.06 93 SER A N 1
ATOM 742 C CA . SER A 1 93 ? 0.393 -3.871 5.882 1.00 93.06 93 SER A CA 1
ATOM 743 C C . SER A 1 93 ? 0.435 -5.005 4.878 1.00 93.06 93 SER A C 1
ATOM 745 O O . SER A 1 93 ? 0.236 -6.165 5.240 1.00 93.06 93 SER A O 1
ATOM 747 N N . ASN A 1 94 ? 0.723 -4.681 3.622 1.00 94.38 94 ASN A N 1
ATOM 748 C CA . ASN A 1 94 ? 1.044 -5.694 2.630 1.00 94.38 94 ASN A CA 1
ATOM 749 C C . ASN A 1 94 ? 2.063 -5.165 1.618 1.00 94.38 94 ASN A C 1
ATOM 751 O O . ASN A 1 94 ? 2.134 -3.961 1.351 1.00 94.38 94 ASN A O 1
ATOM 755 N N . LYS A 1 95 ? 2.876 -6.076 1.077 1.00 92.25 95 LYS A N 1
ATOM 756 C CA . LYS A 1 95 ? 3.938 -5.781 0.117 1.00 92.25 95 LYS A CA 1
ATOM 757 C C . LYS A 1 95 ? 3.625 -6.432 -1.224 1.00 92.25 95 LYS A C 1
ATOM 759 O O . LYS A 1 95 ? 3.299 -7.613 -1.286 1.00 92.25 95 LYS A O 1
ATOM 764 N N . PHE A 1 96 ? 3.806 -5.671 -2.295 1.00 90.12 96 PHE A N 1
ATOM 765 C CA . PHE A 1 96 ? 3.498 -6.091 -3.653 1.00 90.12 96 PHE A CA 1
ATOM 766 C C . PHE A 1 96 ? 4.624 -5.730 -4.608 1.00 90.12 96 PHE A C 1
ATOM 768 O O . PHE A 1 96 ? 5.256 -4.678 -4.484 1.00 90.12 96 PHE A O 1
ATOM 775 N N . TRP A 1 97 ? 4.811 -6.589 -5.603 1.00 90.06 97 TRP A N 1
ATOM 776 C CA . TRP A 1 97 ? 5.534 -6.237 -6.813 1.00 90.06 97 TRP A CA 1
ATOM 777 C C . TRP A 1 97 ? 4.587 -5.484 -7.747 1.00 90.06 97 TRP A C 1
ATOM 779 O O . TRP A 1 97 ? 3.519 -6.006 -8.070 1.00 90.06 97 TRP A O 1
ATOM 789 N N . ILE A 1 98 ? 4.952 -4.271 -8.163 1.00 89.12 98 ILE A N 1
ATOM 790 C CA . ILE A 1 98 ? 4.089 -3.417 -8.987 1.00 89.12 98 ILE A CA 1
ATOM 791 C C . ILE A 1 98 ? 4.829 -2.939 -10.239 1.00 89.12 98 ILE A C 1
ATOM 793 O O . ILE A 1 98 ? 6.016 -2.612 -10.191 1.00 89.12 98 ILE A O 1
ATOM 797 N N . ILE A 1 99 ? 4.107 -2.877 -11.356 1.00 89.88 99 ILE A N 1
ATOM 798 C CA . ILE A 1 99 ? 4.541 -2.274 -12.626 1.00 89.88 99 ILE A CA 1
ATOM 799 C C . ILE A 1 99 ? 3.618 -1.091 -12.961 1.00 89.88 99 ILE A C 1
ATOM 801 O O . ILE A 1 99 ? 2.524 -1.024 -12.389 1.00 89.88 99 ILE A O 1
ATOM 805 N N . PRO A 1 100 ? 3.994 -0.170 -13.871 1.00 90.31 100 PRO A N 1
ATOM 806 C CA . PRO A 1 100 ? 3.072 0.857 -14.353 1.00 90.31 100 PRO A CA 1
ATOM 807 C C . PRO A 1 100 ? 1.710 0.291 -14.747 1.00 90.31 100 PRO A C 1
ATOM 809 O O . PRO A 1 100 ? 1.623 -0.749 -15.398 1.00 90.31 100 PRO A O 1
ATOM 812 N N . GLY A 1 101 ? 0.647 0.978 -14.347 1.00 90.62 101 GLY A N 1
ATOM 813 C CA . GLY A 1 101 ? -0.711 0.481 -14.493 1.00 90.62 101 GLY A CA 1
ATOM 814 C C . GLY A 1 101 ? -1.682 1.160 -13.539 1.00 90.62 101 GLY A C 1
ATOM 815 O O . GLY A 1 101 ? -1.307 2.011 -12.727 1.00 90.62 101 GLY A O 1
ATOM 816 N N . ARG A 1 102 ? -2.951 0.778 -13.657 1.00 91.94 102 ARG A N 1
ATOM 817 C CA . ARG A 1 102 ? -4.021 1.207 -12.758 1.00 91.94 102 ARG A CA 1
ATOM 818 C C . ARG A 1 102 ? -4.464 0.004 -11.951 1.00 91.94 102 ARG A C 1
ATOM 820 O O . ARG A 1 102 ? -4.747 -1.029 -12.544 1.00 91.94 102 ARG A O 1
ATOM 827 N N . TYR A 1 103 ? -4.519 0.164 -10.639 1.00 92.50 103 TYR A N 1
ATOM 828 C CA . TYR A 1 103 ? -4.909 -0.899 -9.731 1.00 92.50 103 TYR A CA 1
ATOM 829 C C . TYR A 1 103 ? -5.883 -0.373 -8.693 1.00 92.50 103 TYR A C 1
ATOM 831 O O . TYR A 1 103 ? -5.714 0.736 -8.171 1.00 92.50 103 TYR A O 1
ATOM 839 N N . ASP A 1 104 ? -6.846 -1.217 -8.356 1.00 92.62 104 ASP A N 1
ATOM 840 C CA . ASP A 1 104 ? -7.726 -1.001 -7.225 1.00 92.62 104 ASP A CA 1
ATOM 841 C C . ASP A 1 104 ? -7.172 -1.742 -6.005 1.00 92.62 104 ASP A C 1
ATOM 843 O O . ASP A 1 104 ? -6.609 -2.835 -6.090 1.00 92.62 104 ASP A O 1
ATOM 847 N N . ILE A 1 105 ? -7.300 -1.128 -4.838 1.00 92.12 105 ILE A N 1
ATOM 848 C CA . ILE A 1 105 ? -6.958 -1.725 -3.558 1.00 92.12 105 ILE A CA 1
ATOM 849 C C . ILE A 1 105 ? -8.261 -2.207 -2.939 1.00 92.12 105 ILE A C 1
ATOM 851 O O . ILE A 1 105 ? -9.203 -1.447 -2.731 1.00 92.12 105 ILE A O 1
ATOM 855 N N . SER A 1 106 ? -8.294 -3.497 -2.642 1.00 92.06 106 SER A N 1
ATOM 856 C CA . SER A 1 106 ? -9.333 -4.120 -1.831 1.00 92.06 106 SER A CA 1
ATOM 857 C C . SER A 1 106 ? -8.769 -4.496 -0.467 1.00 92.06 106 SER A C 1
ATOM 859 O O . SER A 1 106 ? -7.555 -4.461 -0.248 1.00 92.06 106 SER A O 1
ATOM 861 N N . PHE A 1 107 ? -9.651 -4.887 0.445 1.00 91.69 107 PHE A N 1
ATOM 862 C CA . PHE A 1 107 ? -9.277 -5.305 1.785 1.00 91.69 107 PHE A CA 1
ATOM 863 C C . PHE A 1 107 ? -9.867 -6.672 2.094 1.00 91.69 107 PHE A C 1
ATOM 865 O O . PHE A 1 107 ? -11.021 -6.960 1.775 1.00 91.69 107 PHE A O 1
ATOM 872 N N . ASN A 1 108 ? -9.059 -7.506 2.734 1.00 91.06 108 ASN A N 1
ATOM 873 C CA . ASN A 1 108 ? -9.520 -8.752 3.328 1.00 91.06 108 ASN A CA 1
ATOM 874 C C . ASN A 1 108 ? -10.383 -8.473 4.575 1.00 91.06 108 ASN A C 1
ATOM 876 O O . ASN A 1 108 ? -10.498 -7.337 5.040 1.00 91.06 108 ASN A O 1
ATOM 880 N N . SER A 1 109 ? -10.956 -9.524 5.167 1.00 88.06 109 SER A N 1
ATOM 881 C CA . SER A 1 109 ? -11.751 -9.416 6.401 1.00 88.06 109 SER A CA 1
ATOM 882 C C . SER A 1 109 ? -10.959 -8.894 7.604 1.00 88.06 109 SER A C 1
ATOM 884 O O . SER A 1 109 ? -11.540 -8.316 8.516 1.00 88.06 109 SER A O 1
ATOM 886 N N . ASP A 1 110 ? -9.641 -9.100 7.613 1.00 89.62 110 ASP A N 1
ATOM 887 C CA . ASP A 1 110 ? -8.704 -8.581 8.617 1.00 89.62 110 ASP A CA 1
ATOM 888 C C . ASP A 1 110 ? -8.198 -7.166 8.287 1.00 89.62 110 ASP A C 1
ATOM 890 O O . ASP A 1 110 ? -7.336 -6.643 8.987 1.00 89.62 110 ASP A O 1
ATOM 894 N N . LEU A 1 111 ? -8.726 -6.552 7.221 1.00 89.44 111 LEU A N 1
ATOM 895 C CA . LEU A 1 111 ? -8.332 -5.247 6.698 1.00 89.44 111 LEU A CA 1
ATOM 896 C C . LEU A 1 111 ? -6.895 -5.187 6.173 1.00 89.44 111 LEU A C 1
ATOM 898 O O . LEU A 1 111 ? -6.334 -4.102 6.003 1.00 89.44 111 LEU A O 1
ATOM 902 N N . THR A 1 112 ? -6.286 -6.330 5.868 1.00 92.38 112 THR A N 1
ATOM 903 C CA . THR A 1 112 ? -5.028 -6.358 5.124 1.00 92.38 112 THR A CA 1
ATOM 904 C C . THR A 1 112 ? -5.288 -5.914 3.680 1.00 92.38 112 THR A C 1
ATOM 906 O O . THR A 1 112 ? -6.171 -6.482 3.025 1.00 92.38 112 THR A O 1
ATOM 909 N N . PRO A 1 113 ? -4.558 -4.904 3.162 1.00 92.50 113 PRO A N 1
ATOM 910 C CA . PRO A 1 113 ? -4.759 -4.434 1.798 1.00 92.50 113 PRO A CA 1
ATOM 911 C C . PRO A 1 113 ? -4.337 -5.501 0.788 1.00 92.50 113 PRO A C 1
ATOM 913 O O . PRO A 1 113 ? -3.421 -6.293 1.030 1.00 92.50 113 PRO A O 1
ATOM 916 N N . LYS A 1 114 ? -4.974 -5.492 -0.379 1.00 93.12 114 LYS A N 1
ATOM 917 C CA . LYS A 1 114 ? -4.673 -6.364 -1.514 1.00 93.12 114 LYS A CA 1
ATOM 918 C C . LYS A 1 114 ? -4.855 -5.600 -2.820 1.00 93.12 114 LYS A C 1
ATOM 920 O O . LYS A 1 114 ? -5.881 -4.960 -3.025 1.00 93.12 114 LYS A O 1
ATOM 925 N N . ILE A 1 115 ? -3.889 -5.740 -3.721 1.00 90.62 115 ILE A N 1
ATOM 926 C CA . ILE A 1 115 ? -3.994 -5.233 -5.090 1.00 90.62 115 ILE A CA 1
ATOM 927 C C . ILE A 1 115 ? -4.944 -6.117 -5.908 1.00 90.62 115 ILE A C 1
ATOM 929 O O . ILE A 1 115 ? -4.800 -7.342 -5.935 1.00 90.62 115 ILE A O 1
ATOM 933 N N . VAL A 1 116 ? -5.900 -5.477 -6.572 1.00 86.31 116 VAL A N 1
ATOM 934 C CA . VAL A 1 116 ? -6.814 -6.050 -7.561 1.00 86.31 116 VAL A CA 1
ATOM 935 C C . VAL A 1 116 ? -6.551 -5.315 -8.875 1.00 86.31 116 VAL A C 1
ATOM 937 O O . VAL A 1 116 ? -6.503 -4.085 -8.905 1.00 86.31 116 VAL A O 1
ATOM 940 N N . GLY A 1 117 ? -6.276 -6.076 -9.932 1.00 62.50 117 GLY A N 1
ATOM 941 C CA . GLY A 1 117 ? -5.982 -5.572 -11.275 1.00 62.50 117 GLY A CA 1
ATOM 942 C C . GLY A 1 117 ? -6.991 -6.086 -12.280 1.00 62.50 117 GLY A C 1
ATOM 943 O O . GLY A 1 117 ? -7.503 -7.207 -12.051 1.00 62.50 117 GLY A O 1
#

Radius of gyration: 21.68 Å; chains: 1; bounding box: 60×32×62 Å

Foldseek 3Di:
DVVVVVVVVVVVVVVVPPPPDPQLWAKEKEKEAQPPPPFAFQWKKKWKQDPVVRDIDIDIDGDDHRMDIDMDIGRHWIKIKMWTATPPRDIAIDIDTDGHDYWYWDADPVRHIDTDD

pLDDT: mean 78.54, std 14.3, range [46.47, 94.38]

Sequence (117 aa):
MKKYLFIFGVLLSFINLANAQNAIAGKLVLKSDFSSLPQQPLKDIIKSYDLARLSGKTDTAIVKNSIFNYEKELSEPLNLTLDFYWKDKIITSNKFWIIPGRYDISFNSDLTPKIVG